Protein AF-A0A3D5UNN9-F1 (afdb_monomer)

Foldseek 3Di:
DDPVVVVCCVVCVVVDDPDDPDPDDDDDPVNVVVVVVVCVVVVVVVVVVVVVVCVCCVPPNVPD

pLDDT: mean 85.56, std 8.96, range [56.03, 95.25]

Radius of gyration: 20.67 Å; Cα contacts (8 Å, |Δi|>4): 16; chains: 1; bounding box: 43×32×44 Å

Secondary structure (DSSP, 8-state):
--HHHHHHHHH-GGGS------------HHHHHHHHHHHHHTT-HHHHHHHHHHHHHHHT-TT-

Mean predicted aligned error: 10.71 Å

Structure (mmCIF, N/CA/C/O backbone):
data_AF-A0A3D5UNN9-F1
#
_entry.id   AF-A0A3D5UNN9-F1
#
loop_
_atom_site.group_PDB
_atom_site.id
_atom_site.type_symbol
_atom_site.label_atom_id
_atom_site.label_alt_id
_atom_site.label_comp_id
_atom_site.label_asym_id
_atom_site.label_entity_id
_atom_site.label_seq_id
_atom_site.pdbx_PDB_ins_code
_atom_site.Cartn_x
_atom_site.Cartn_y
_atom_site.Cartn_z
_atom_site.occupancy
_atom_site.B_iso_or_equiv
_atom_site.auth_seq_id
_atom_site.auth_comp_id
_atom_site.auth_asym_id
_atom_site.auth_atom_id
_atom_site.pdbx_PDB_model_num
ATOM 1 N N . MET A 1 1 ? 23.467 -11.976 -12.121 1.00 56.03 1 MET A N 1
ATOM 2 C CA . MET A 1 1 ? 23.904 -12.438 -13.456 1.00 56.03 1 MET A CA 1
ATOM 3 C C . MET A 1 1 ? 25.393 -12.148 -13.575 1.00 56.03 1 MET A C 1
ATOM 5 O O . MET A 1 1 ? 25.824 -11.104 -13.101 1.00 56.03 1 MET A O 1
ATOM 9 N N . SER A 1 2 ? 26.190 -13.100 -14.060 1.00 69.38 2 SER A N 1
ATOM 10 C CA . SER A 1 2 ? 27.640 -12.931 -14.230 1.00 69.38 2 SER A CA 1
ATOM 11 C C . SER A 1 2 ? 27.922 -12.132 -15.507 1.00 69.38 2 SER A C 1
ATOM 13 O O . SER A 1 2 ? 27.256 -12.338 -16.517 1.00 69.38 2 SER A O 1
ATOM 15 N N . ARG A 1 3 ? 28.961 -11.286 -15.490 1.00 70.62 3 ARG A N 1
ATOM 16 C CA . ARG A 1 3 ? 29.404 -10.457 -16.631 1.00 70.62 3 ARG A CA 1
ATOM 17 C C . ARG A 1 3 ? 29.668 -11.269 -17.909 1.00 70.62 3 ARG A C 1
ATOM 19 O O . ARG A 1 3 ? 29.587 -10.734 -19.009 1.00 70.62 3 ARG A O 1
ATOM 26 N N . GLN A 1 4 ? 29.997 -12.554 -17.763 1.00 74.44 4 GLN A N 1
ATOM 27 C CA . GLN A 1 4 ? 30.188 -13.481 -18.882 1.00 74.44 4 GLN A CA 1
ATOM 28 C C . GLN A 1 4 ? 28.853 -13.915 -19.495 1.00 74.44 4 GLN A C 1
ATOM 30 O O . GLN A 1 4 ? 28.734 -13.971 -20.714 1.00 74.44 4 GLN A O 1
ATOM 35 N N . THR A 1 5 ? 27.838 -14.180 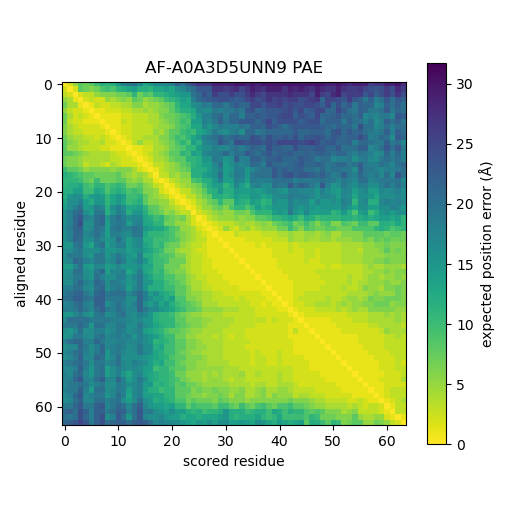-18.672 1.00 77.06 5 THR A N 1
ATOM 36 C CA . THR A 1 5 ? 26.506 -14.608 -19.124 1.00 77.06 5 THR A CA 1
ATOM 37 C C . THR A 1 5 ? 25.838 -13.528 -19.978 1.00 77.06 5 THR A C 1
ATOM 39 O O . THR A 1 5 ? 25.256 -13.843 -21.011 1.00 77.06 5 THR A O 1
ATOM 42 N N . ASP A 1 6 ? 26.007 -12.256 -19.606 1.00 78.31 6 ASP A N 1
ATOM 43 C CA . ASP A 1 6 ? 25.467 -11.116 -20.360 1.00 78.31 6 ASP A CA 1
ATOM 44 C C . ASP A 1 6 ? 26.151 -10.942 -21.730 1.00 78.31 6 ASP A C 1
ATOM 46 O O . ASP A 1 6 ? 25.503 -10.591 -22.717 1.00 78.31 6 ASP A O 1
ATOM 50 N N . PHE A 1 7 ? 27.457 -11.226 -21.816 1.00 82.94 7 PHE A N 1
ATOM 51 C CA . PHE A 1 7 ? 28.207 -11.191 -23.074 1.00 82.94 7 PHE A CA 1
ATOM 52 C C . PHE A 1 7 ? 27.753 -12.299 -24.031 1.00 82.94 7 PHE A C 1
ATOM 54 O O . PHE A 1 7 ? 27.464 -12.021 -25.193 1.00 82.94 7 PHE A O 1
ATOM 61 N N . TYR A 1 8 ? 27.616 -13.534 -23.538 1.00 80.75 8 TYR A N 1
ATOM 62 C CA . TYR A 1 8 ? 27.113 -14.649 -24.345 1.00 80.75 8 TYR A CA 1
ATOM 63 C C . TYR A 1 8 ? 25.659 -14.442 -24.783 1.00 80.75 8 TYR A C 1
ATOM 65 O O . TYR A 1 8 ? 25.345 -14.704 -25.942 1.00 80.75 8 TYR A O 1
ATOM 73 N N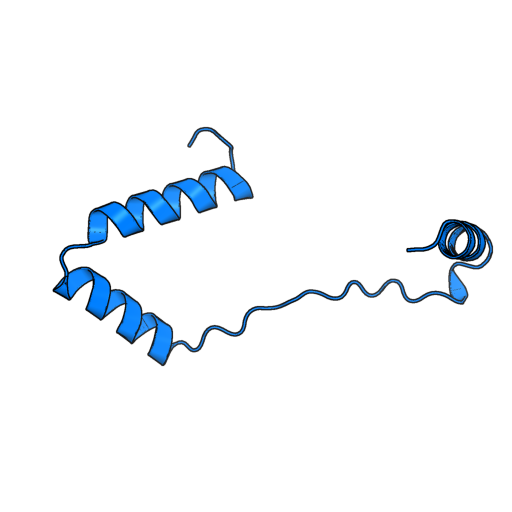 . LYS A 1 9 ? 24.799 -13.879 -23.921 1.00 79.25 9 LYS A N 1
ATOM 74 C CA . LYS A 1 9 ? 23.411 -13.541 -24.278 1.00 79.25 9 LYS A CA 1
ATOM 75 C C . LYS A 1 9 ? 23.322 -12.530 -25.426 1.00 79.25 9 LYS A C 1
ATOM 77 O O . LYS A 1 9 ? 22.395 -12.592 -26.226 1.00 79.25 9 LYS A O 1
ATOM 82 N N . LYS A 1 10 ? 24.295 -11.623 -25.542 1.00 82.44 10 LYS A N 1
ATOM 83 C CA . LYS A 1 10 ? 24.356 -10.632 -26.628 1.00 82.44 10 LYS A CA 1
ATOM 84 C C . LYS A 1 10 ? 24.786 -11.230 -27.973 1.00 82.44 10 LYS A C 1
ATOM 86 O O . LYS A 1 10 ? 24.433 -10.680 -29.011 1.00 82.44 10 LYS A O 1
ATOM 91 N N . ILE A 1 11 ? 25.571 -12.305 -27.949 1.00 87.06 11 ILE A N 1
ATOM 92 C CA . ILE A 1 11 ? 26.153 -12.927 -29.148 1.00 87.06 11 ILE A CA 1
ATOM 93 C C . ILE A 1 11 ? 25.285 -14.084 -29.658 1.00 87.06 11 ILE A C 1
ATOM 95 O O . ILE A 1 11 ? 25.176 -14.256 -30.867 1.00 87.06 11 ILE A O 1
ATOM 99 N N . HIS A 1 12 ? 24.646 -14.829 -28.753 1.00 85.25 12 HIS A N 1
ATOM 100 C CA . HIS A 1 12 ? 23.825 -16.003 -29.065 1.00 85.25 12 HIS A CA 1
ATOM 101 C C . HIS A 1 12 ? 22.450 -15.928 -28.387 1.00 85.25 12 HIS A C 1
ATOM 103 O O . HIS A 1 12 ? 22.147 -16.760 -27.529 1.00 85.25 12 HIS A O 1
ATOM 109 N N . PRO A 1 13 ? 21.619 -14.915 -28.696 1.00 79.19 13 PRO A N 1
ATOM 110 C CA . PRO A 1 13 ? 20.327 -14.716 -28.038 1.00 79.19 13 PRO A CA 1
ATOM 111 C C . PRO A 1 13 ? 19.396 -15.935 -28.142 1.00 79.19 13 PRO A C 1
ATOM 113 O O . PRO A 1 13 ? 18.649 -16.208 -27.209 1.00 79.19 13 PRO A O 1
ATOM 116 N N . GLU A 1 14 ? 19.497 -16.725 -29.213 1.00 83.81 14 GLU A N 1
ATOM 117 C CA . GLU A 1 14 ? 18.725 -17.951 -29.450 1.00 83.81 14 GLU A CA 1
ATOM 118 C C . GLU A 1 14 ? 18.960 -19.062 -28.412 1.00 83.81 14 GLU A C 1
ATOM 120 O O . GLU A 1 14 ? 18.138 -19.968 -28.281 1.00 83.81 14 GLU A O 1
ATOM 125 N N . GLN A 1 15 ? 20.073 -19.006 -27.673 1.00 83.75 15 GLN A N 1
ATOM 126 C CA . GLN A 1 15 ? 20.427 -19.990 -26.646 1.00 83.75 15 GLN A CA 1
ATOM 127 C C . GLN A 1 15 ? 19.938 -19.603 -25.243 1.00 83.75 15 GLN A C 1
ATOM 129 O O . GLN A 1 15 ? 20.078 -20.391 -24.305 1.00 83.75 15 GLN A O 1
ATOM 134 N N . PHE A 1 16 ? 19.375 -18.403 -25.073 1.00 79.56 16 PHE A N 1
ATOM 135 C CA . PHE A 1 16 ? 18.940 -17.893 -23.777 1.00 79.56 16 PHE A CA 1
ATOM 136 C C . PHE A 1 16 ? 17.424 -17.765 -23.723 1.00 79.56 16 PHE A C 1
ATOM 138 O O . PHE A 1 16 ? 16.777 -17.319 -24.662 1.00 79.56 16 PHE A O 1
ATOM 145 N N . SER A 1 17 ? 16.844 -18.131 -22.580 1.00 77.69 17 SER A N 1
ATOM 146 C CA . SER A 1 17 ? 15.42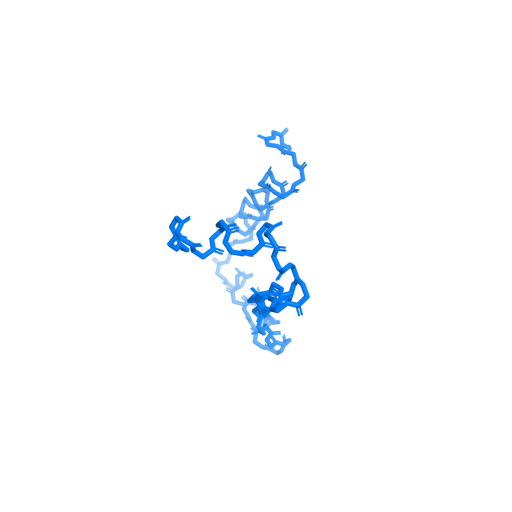9 -17.873 -22.346 1.00 77.69 17 SER A CA 1
ATOM 147 C C . SER A 1 17 ? 15.203 -16.383 -22.088 1.00 77.69 17 SER A C 1
ATOM 149 O O . SER A 1 17 ? 15.870 -15.772 -21.245 1.00 77.69 17 SER A O 1
ATOM 151 N N . ASP A 1 18 ? 14.221 -15.820 -22.784 1.00 77.69 18 ASP A N 1
ATOM 152 C CA . ASP A 1 18 ? 13.709 -14.468 -22.537 1.00 77.69 18 ASP A CA 1
ATOM 153 C C . ASP A 1 18 ? 12.580 -14.444 -21.503 1.00 77.69 18 ASP A C 1
ATOM 155 O O . ASP A 1 18 ? 12.029 -13.389 -21.186 1.00 77.69 18 ASP A O 1
ATOM 159 N N . SER A 1 19 ? 12.241 -15.606 -20.937 1.00 76.62 19 SER A N 1
ATOM 160 C CA . SER A 1 19 ? 11.249 -15.678 -19.874 1.00 76.62 19 SER A CA 1
ATOM 161 C C . SER A 1 19 ? 11.763 -14.967 -18.620 1.00 76.62 19 SER A C 1
ATOM 163 O O . SER A 1 19 ? 12.850 -15.232 -18.106 1.00 76.62 19 SER A O 1
ATOM 165 N N . THR A 1 20 ? 10.966 -14.023 -18.125 1.00 74.62 20 THR A N 1
ATOM 166 C CA . THR A 1 20 ? 11.215 -13.361 -16.844 1.00 74.62 20 THR A CA 1
ATOM 167 C C . THR A 1 20 ? 10.426 -14.109 -15.781 1.00 74.62 20 THR A C 1
ATOM 169 O O . THR A 1 20 ? 9.223 -14.313 -15.935 1.00 74.62 20 THR A O 1
ATOM 172 N N . MET A 1 21 ? 11.081 -14.539 -14.699 1.00 74.25 21 MET A N 1
ATOM 173 C CA . MET A 1 21 ? 10.365 -15.124 -13.565 1.00 74.25 21 MET A CA 1
ATOM 174 C C . MET A 1 21 ? 9.539 -14.039 -12.876 1.00 74.25 21 MET A C 1
ATOM 176 O O . MET A 1 21 ? 10.064 -13.250 -12.090 1.00 74.25 21 MET A O 1
ATOM 180 N N . VAL A 1 22 ? 8.242 -14.008 -13.168 1.00 76.44 22 VAL A N 1
ATOM 181 C CA . VAL A 1 22 ? 7.285 -13.154 -12.468 1.00 76.44 22 VAL A CA 1
ATOM 182 C C . VAL A 1 22 ? 6.863 -13.880 -11.198 1.00 76.44 22 VAL A C 1
ATOM 184 O O . VAL A 1 22 ? 6.216 -14.925 -11.248 1.00 76.44 22 VAL A O 1
ATOM 187 N N . ARG A 1 23 ? 7.245 -13.341 -10.039 1.00 70.75 23 ARG A N 1
ATOM 188 C CA . ARG A 1 23 ? 6.705 -13.805 -8.759 1.00 70.75 23 ARG A CA 1
ATOM 189 C C . ARG A 1 23 ? 5.281 -13.284 -8.628 1.00 70.75 23 ARG A C 1
ATOM 191 O O . ARG A 1 23 ? 5.074 -12.147 -8.222 1.00 70.75 23 ARG A O 1
ATOM 198 N N . VAL A 1 24 ? 4.314 -14.117 -8.991 1.00 77.00 24 VAL A N 1
ATOM 199 C CA . VAL A 1 24 ? 2.900 -13.832 -8.748 1.00 77.00 24 VAL A CA 1
ATOM 200 C C . VAL A 1 24 ? 2.593 -14.254 -7.314 1.00 77.00 24 VAL A C 1
ATOM 202 O O . VAL A 1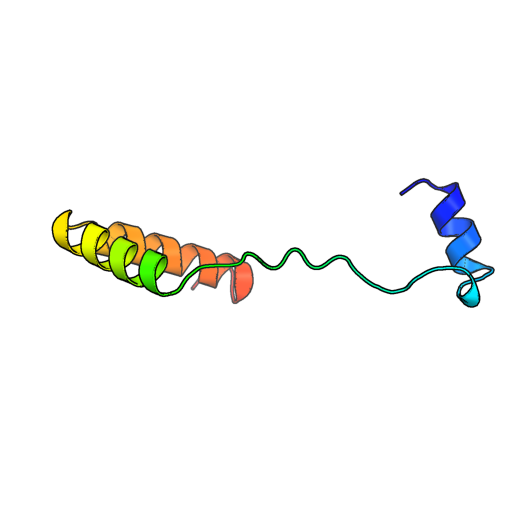 24 ? 2.678 -15.435 -6.982 1.00 77.00 24 VAL A O 1
ATOM 205 N N . GLY A 1 25 ? 2.290 -13.292 -6.445 1.00 72.44 25 GLY A N 1
ATOM 206 C CA . GLY A 1 25 ? 1.743 -13.601 -5.128 1.00 72.44 25 GLY A CA 1
ATOM 207 C C . GLY A 1 25 ? 0.344 -14.186 -5.299 1.00 72.44 25 GLY A C 1
ATOM 208 O O . GLY A 1 25 ? -0.525 -13.528 -5.863 1.00 72.44 25 GLY A O 1
ATOM 209 N N . SER A 1 26 ? 0.119 -15.420 -4.849 1.00 76.69 26 SER A N 1
ATOM 210 C CA . SER A 1 26 ? -1.233 -15.970 -4.764 1.00 76.69 26 SER A CA 1
ATOM 211 C C . SER A 1 26 ? -1.884 -15.444 -3.489 1.00 76.69 26 SER A C 1
ATOM 213 O O . SER A 1 26 ? -1.474 -15.825 -2.391 1.00 76.69 26 SER A O 1
ATOM 215 N N . LEU A 1 27 ? -2.872 -14.565 -3.631 1.00 81.12 27 LEU A N 1
ATOM 216 C CA . LEU A 1 27 ? -3.714 -14.135 -2.524 1.00 81.12 27 LEU A CA 1
ATOM 217 C C . LEU A 1 27 ? -5.057 -14.843 -2.650 1.00 81.12 27 LEU A C 1
ATOM 219 O O . LEU A 1 27 ? -5.787 -14.628 -3.615 1.00 81.12 27 LEU A O 1
ATOM 223 N N . ASP A 1 28 ? -5.343 -15.719 -1.694 1.00 89.94 28 ASP A N 1
ATOM 224 C CA . ASP A 1 28 ? -6.633 -16.387 -1.624 1.00 89.94 28 ASP A CA 1
ATOM 225 C C . ASP A 1 28 ? -7.738 -15.381 -1.264 1.00 89.94 28 ASP A C 1
ATOM 227 O O . ASP A 1 28 ? -7.544 -14.510 -0.409 1.00 89.94 28 ASP A O 1
ATOM 231 N N . LYS A 1 29 ? -8.885 -15.483 -1.944 1.00 90.75 29 LYS A N 1
ATOM 232 C CA . LYS A 1 29 ? -9.979 -14.518 -1.796 1.00 90.75 29 LYS A CA 1
ATOM 233 C C . LYS A 1 29 ? -10.592 -14.580 -0.398 1.00 90.75 29 LYS A C 1
ATOM 235 O O . LYS A 1 29 ? -10.838 -13.530 0.187 1.00 90.75 29 LYS A O 1
ATOM 240 N N . ASP A 1 30 ? -10.783 -15.779 0.146 1.00 93.69 30 ASP A N 1
ATOM 241 C CA . ASP A 1 30 ? -11.413 -15.956 1.456 1.00 93.69 30 ASP A CA 1
ATOM 242 C C . ASP A 1 30 ? -10.513 -15.396 2.563 1.00 93.69 30 ASP A C 1
ATOM 244 O O . ASP A 1 30 ? -10.977 -14.709 3.476 1.00 93.69 30 ASP A O 1
ATOM 248 N N . PHE A 1 31 ? -9.199 -15.610 2.441 1.00 91.81 31 PHE A N 1
ATOM 249 C CA . PHE A 1 31 ? -8.226 -14.987 3.335 1.00 91.81 31 PHE A CA 1
ATOM 250 C C . PHE A 1 31 ? -8.251 -13.454 3.255 1.00 91.81 31 PHE A C 1
ATOM 252 O O . PHE A 1 31 ? -8.174 -12.780 4.285 1.00 91.81 31 PHE A O 1
ATOM 259 N N . PHE A 1 32 ? -8.350 -12.894 2.047 1.00 91.38 32 PHE A N 1
ATOM 260 C CA . PHE A 1 32 ? -8.405 -11.447 1.864 1.00 91.38 32 PHE A CA 1
ATOM 261 C C . PHE A 1 32 ? -9.672 -10.838 2.472 1.00 91.38 32 PHE A C 1
ATOM 263 O O . PHE A 1 32 ? -9.576 -9.859 3.213 1.00 91.38 32 PHE A O 1
ATOM 270 N N . ASP A 1 33 ? -10.830 -11.453 2.233 1.00 93.62 33 ASP A N 1
ATOM 271 C CA . ASP A 1 33 ? -12.111 -11.007 2.786 1.00 93.62 33 ASP A CA 1
ATOM 272 C C . ASP A 1 33 ? -12.076 -11.030 4.330 1.00 93.62 33 ASP A C 1
ATOM 274 O O . ASP A 1 33 ? -12.418 -10.035 4.977 1.00 93.62 33 ASP A O 1
ATOM 278 N N . PHE A 1 34 ? -11.543 -12.102 4.932 1.00 94.31 34 PHE A N 1
ATOM 279 C CA . PHE A 1 34 ? -11.332 -12.184 6.384 1.00 94.31 34 PHE A CA 1
ATOM 280 C C . PHE A 1 34 ? -10.390 -11.091 6.912 1.00 94.31 34 PHE A C 1
ATOM 282 O O . PHE A 1 34 ? -10.630 -10.490 7.965 1.00 94.31 34 PHE A O 1
ATOM 289 N N . TYR A 1 35 ? -9.295 -10.820 6.198 1.00 91.75 35 TYR A N 1
ATOM 290 C CA . TYR A 1 35 ? -8.344 -9.790 6.601 1.00 91.75 35 TYR A CA 1
ATOM 291 C C . TYR A 1 35 ? -8.999 -8.404 6.637 1.00 91.75 35 TYR A C 1
ATOM 293 O O . TYR A 1 35 ? -8.820 -7.686 7.628 1.00 91.75 35 TYR A O 1
ATOM 301 N N . LEU A 1 36 ? -9.794 -8.062 5.617 1.00 93.12 36 LEU A N 1
ATOM 302 C CA . LEU A 1 36 ? -10.540 -6.803 5.559 1.00 93.12 36 LEU A CA 1
ATOM 303 C C . LEU A 1 36 ? -11.519 -6.663 6.732 1.00 93.12 36 LEU A C 1
ATOM 305 O O . LEU A 1 36 ? -11.533 -5.628 7.396 1.00 93.12 36 LEU A O 1
ATOM 309 N N . GLU A 1 37 ? -12.265 -7.718 7.060 1.00 94.62 37 GLU A N 1
ATOM 310 C CA . GLU A 1 37 ? -13.179 -7.710 8.210 1.00 94.62 37 GLU A CA 1
ATOM 311 C C . GLU A 1 37 ? -12.431 -7.496 9.541 1.00 94.62 37 GLU A C 1
ATOM 313 O O . GLU A 1 37 ? -12.890 -6.770 10.434 1.00 94.62 37 GLU A O 1
ATOM 318 N N . SER A 1 38 ? -11.223 -8.060 9.659 1.00 94.56 38 SER A N 1
ATOM 319 C CA . SER A 1 38 ? -10.364 -7.861 10.828 1.00 94.56 38 SER A CA 1
ATOM 320 C C . SER A 1 38 ? -9.888 -6.410 10.983 1.00 94.56 38 SER A C 1
ATOM 322 O O . SER A 1 38 ? -9.713 -5.947 12.113 1.00 94.56 38 SER A O 1
ATOM 324 N N . LEU A 1 39 ? -9.687 -5.688 9.873 1.00 93.88 39 LEU A N 1
ATOM 325 C CA . LEU A 1 39 ? -9.289 -4.279 9.884 1.00 93.88 39 LEU A CA 1
ATOM 326 C C . LEU A 1 39 ? -10.428 -3.397 10.392 1.00 93.8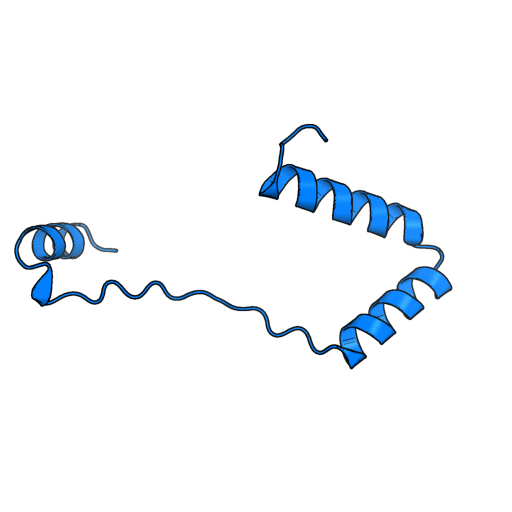8 39 LEU A C 1
ATOM 328 O O . LEU A 1 39 ? -10.198 -2.576 11.282 1.00 93.88 39 LEU A O 1
ATOM 332 N N . THR A 1 40 ? -11.647 -3.614 9.893 1.00 92.12 40 THR A N 1
ATOM 333 C CA . THR A 1 40 ? -12.853 -2.913 10.360 1.00 92.12 40 THR A CA 1
ATOM 334 C C . THR A 1 40 ? -13.104 -3.182 11.840 1.00 92.12 40 THR A C 1
ATOM 336 O O . THR A 1 40 ? -13.248 -2.249 12.626 1.00 92.12 40 THR A O 1
ATOM 339 N N . SER A 1 41 ? -13.039 -4.448 12.263 1.00 93.06 41 SER A N 1
ATOM 340 C CA . SER A 1 41 ? -13.240 -4.838 13.668 1.00 93.06 41 SER A CA 1
ATOM 341 C C . SER A 1 41 ? -12.245 -4.179 14.632 1.00 93.06 41 SER A C 1
ATOM 343 O O . SER A 1 41 ? -12.552 -3.972 15.805 1.00 93.06 41 SER A O 1
ATOM 345 N N . LYS A 1 42 ? -11.041 -3.848 14.150 1.00 94.56 42 LYS A N 1
ATOM 346 C CA . LYS A 1 42 ? -9.984 -3.185 14.927 1.00 94.56 42 LYS A CA 1
ATOM 347 C C . LYS A 1 42 ? -9.943 -1.664 14.726 1.00 94.56 42 LYS A C 1
ATOM 349 O O . LYS A 1 42 ? -9.081 -1.017 15.315 1.00 94.56 42 LYS A O 1
ATOM 354 N N . GLY A 1 43 ? -10.827 -1.095 13.902 1.00 93.75 43 GLY A N 1
ATOM 355 C CA . GLY A 1 43 ? -10.840 0.335 13.576 1.00 93.75 43 GLY A CA 1
ATOM 356 C C . GLY A 1 43 ? -9.590 0.818 12.826 1.00 93.75 43 GLY A C 1
ATOM 357 O O . GLY A 1 43 ? -9.180 1.965 12.987 1.00 93.75 43 GLY A O 1
ATOM 358 N N . LEU A 1 44 ? -8.953 -0.048 12.030 1.00 95.25 44 LEU A N 1
ATOM 359 C CA . LEU A 1 44 ? -7.685 0.225 11.328 1.00 95.25 44 LEU A CA 1
ATOM 360 C C . LEU A 1 44 ? -7.868 0.776 9.905 1.00 95.25 44 LEU A C 1
ATOM 362 O O . LEU A 1 44 ? -6.927 0.806 9.115 1.00 95.25 44 LEU A O 1
ATOM 366 N N . GLU A 1 45 ? -9.069 1.237 9.574 1.00 93.31 45 GLU A N 1
ATOM 367 C CA . GLU A 1 45 ? -9.453 1.698 8.235 1.00 93.31 45 GLU A CA 1
ATOM 368 C C . GLU A 1 45 ? -8.549 2.829 7.725 1.00 93.31 45 GLU A C 1
ATOM 370 O O . GLU A 1 45 ? -8.139 2.821 6.567 1.00 93.31 45 GLU A O 1
ATOM 375 N N . LYS A 1 46 ? -8.159 3.764 8.603 1.00 93.69 46 LYS A N 1
ATOM 376 C CA . LYS A 1 46 ? -7.264 4.879 8.246 1.00 93.69 46 LYS A CA 1
ATOM 377 C C . LYS A 1 46 ? -5.840 4.433 7.920 1.00 93.69 46 LYS A C 1
ATOM 379 O O . LYS A 1 46 ? -5.220 4.977 7.011 1.00 93.69 46 LYS A O 1
ATOM 384 N N . GLU A 1 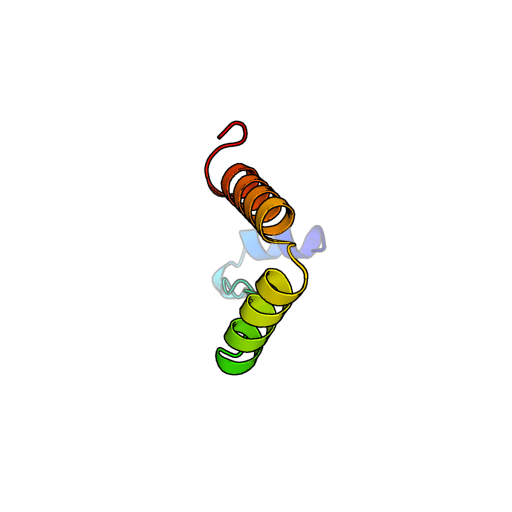47 ? -5.312 3.459 8.659 1.00 93.19 47 GLU A N 1
ATOM 385 C CA . GLU A 1 47 ? -3.978 2.913 8.385 1.00 93.19 47 GLU A CA 1
ATOM 386 C C . GLU A 1 47 ? -3.983 2.118 7.077 1.00 93.19 47 GLU A C 1
ATOM 388 O O . GLU A 1 47 ? -3.043 2.213 6.289 1.00 93.19 47 GLU A O 1
ATOM 393 N N . PHE A 1 48 ? -5.077 1.401 6.804 1.00 93.94 48 PHE A N 1
ATOM 394 C CA . PHE A 1 48 ? -5.275 0.722 5.530 1.00 93.94 48 PHE A CA 1
ATOM 395 C C . PHE A 1 48 ? -5.377 1.708 4.355 1.00 93.94 48 PHE A C 1
ATOM 397 O O . PHE A 1 48 ? -4.686 1.529 3.355 1.00 93.94 48 PHE A O 1
ATOM 404 N N . GLU A 1 49 ? -6.151 2.791 4.486 1.00 94.00 49 GLU A N 1
ATOM 405 C CA . GLU A 1 49 ? -6.225 3.855 3.471 1.00 94.00 49 GLU A CA 1
ATOM 406 C C . GLU A 1 49 ? -4.836 4.436 3.171 1.00 94.00 49 GLU A C 1
ATOM 408 O O . GLU A 1 49 ? -4.437 4.572 2.012 1.00 94.00 49 GLU A O 1
ATOM 413 N N . LYS A 1 50 ? -4.067 4.736 4.223 1.00 95.06 50 LYS A N 1
ATOM 414 C CA . LYS A 1 50 ? -2.709 5.268 4.101 1.00 95.06 50 LYS A CA 1
ATOM 415 C C . LYS A 1 50 ? -1.770 4.283 3.400 1.00 95.06 50 LYS A C 1
ATOM 417 O O . LYS A 1 50 ? -0.991 4.689 2.542 1.00 95.06 50 LYS A O 1
ATOM 422 N N . PHE A 1 51 ? -1.869 2.995 3.725 1.00 93.12 51 PHE A N 1
ATOM 423 C CA . PHE A 1 51 ? -1.132 1.937 3.036 1.00 93.12 51 PHE A CA 1
ATOM 424 C C . PHE A 1 51 ? -1.478 1.876 1.542 1.00 93.12 51 PHE A C 1
ATOM 426 O O . PHE A 1 51 ? -0.574 1.851 0.706 1.00 93.12 51 PHE A O 1
ATOM 433 N N . CYS A 1 52 ? -2.766 1.928 1.189 1.00 93.00 52 CYS A N 1
ATOM 434 C CA . CYS A 1 52 ? -3.200 1.964 -0.207 1.00 93.00 52 CYS A CA 1
ATOM 435 C C . CYS A 1 52 ? -2.670 3.199 -0.949 1.00 93.00 52 CYS A C 1
ATOM 437 O O . CYS A 1 52 ? -2.261 3.074 -2.104 1.00 93.00 52 CYS A O 1
ATOM 439 N N . ARG A 1 53 ? -2.618 4.368 -0.292 1.00 94.19 53 ARG A N 1
ATOM 440 C CA . ARG A 1 53 ? -2.022 5.580 -0.875 1.00 94.19 53 ARG A CA 1
ATOM 441 C C . ARG A 1 53 ? -0.544 5.377 -1.200 1.00 94.19 53 ARG A C 1
ATOM 443 O O . ARG A 1 53 ? -0.148 5.668 -2.319 1.00 94.19 53 ARG A O 1
ATOM 450 N N . TYR A 1 54 ? 0.241 4.795 -0.293 1.00 93.62 54 TYR A N 1
ATOM 451 C CA . TYR A 1 54 ? 1.659 4.521 -0.558 1.00 93.62 54 TYR A CA 1
ATOM 452 C C . TYR A 1 54 ? 1.889 3.540 -1.711 1.00 93.62 54 TYR A C 1
ATOM 454 O O . TYR A 1 54 ? 2.828 3.718 -2.484 1.00 93.62 54 TYR A O 1
ATOM 462 N N . ILE A 1 55 ? 1.030 2.525 -1.861 1.00 92.56 55 ILE A N 1
ATOM 463 C CA . ILE A 1 55 ? 1.089 1.637 -3.032 1.00 92.56 55 ILE A CA 1
ATOM 464 C C . ILE A 1 55 ? 0.815 2.432 -4.308 1.00 92.56 55 ILE A C 1
ATOM 466 O O . ILE A 1 55 ? 1.567 2.323 -5.272 1.00 92.56 55 ILE A O 1
ATOM 470 N N . ALA A 1 56 ? -0.244 3.244 -4.318 1.00 93.06 56 ALA A N 1
ATOM 471 C CA . ALA A 1 56 ? -0.576 4.063 -5.477 1.00 93.06 56 ALA A CA 1
ATOM 472 C C . ALA A 1 56 ? 0.537 5.074 -5.796 1.00 93.06 56 ALA A C 1
ATOM 474 O O . ALA A 1 56 ? 0.824 5.326 -6.965 1.00 93.06 56 ALA A O 1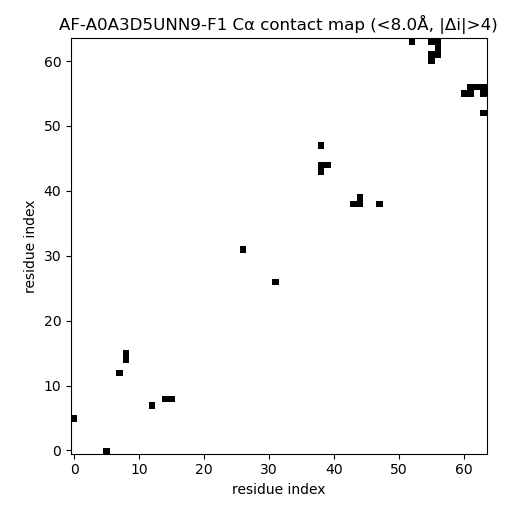
ATOM 475 N N . GLU A 1 57 ? 1.211 5.605 -4.778 1.00 94.69 57 GLU A N 1
ATOM 476 C CA . GLU A 1 57 ? 2.349 6.493 -4.970 1.00 94.69 57 GLU A CA 1
ATOM 477 C C . GLU A 1 57 ? 3.534 5.790 -5.646 1.00 94.69 57 GLU A C 1
ATOM 479 O O . GLU A 1 57 ? 4.153 6.346 -6.554 1.00 94.69 57 GLU A O 1
ATOM 484 N N . ALA A 1 58 ? 3.830 4.555 -5.236 1.00 91.00 58 ALA A N 1
ATOM 485 C CA . ALA A 1 58 ? 4.929 3.767 -5.788 1.00 91.00 58 ALA A CA 1
ATOM 486 C C . ALA A 1 58 ? 4.650 3.251 -7.212 1.00 91.00 58 ALA A C 1
ATOM 488 O O . ALA A 1 58 ? 5.552 3.254 -8.049 1.00 91.00 58 ALA A O 1
ATOM 489 N N . GLU A 1 59 ? 3.418 2.812 -7.482 1.00 90.94 59 GLU A N 1
ATOM 490 C CA . GLU A 1 59 ? 3.050 2.167 -8.750 1.00 90.94 59 GLU A CA 1
ATOM 491 C C . GLU A 1 59 ? 2.543 3.157 -9.810 1.00 90.94 59 GLU A C 1
ATOM 493 O O . GLU A 1 59 ? 2.711 2.917 -11.005 1.00 90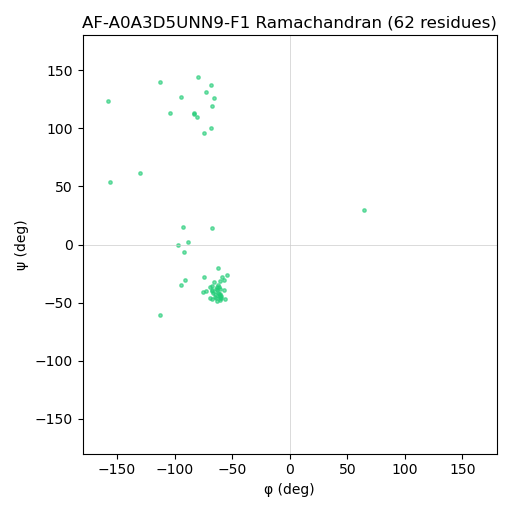.94 59 GLU A O 1
ATOM 498 N N . ILE A 1 60 ? 1.908 4.262 -9.395 1.00 91.56 60 ILE A N 1
ATOM 499 C CA . ILE A 1 60 ? 1.234 5.202 -10.306 1.00 91.56 60 ILE A CA 1
ATOM 500 C C . ILE A 1 60 ? 1.947 6.557 -10.339 1.00 91.56 60 ILE A C 1
ATOM 502 O O . ILE A 1 60 ? 2.368 6.994 -11.411 1.00 91.56 60 ILE A O 1
ATOM 506 N N . CYS A 1 61 ? 2.051 7.259 -9.203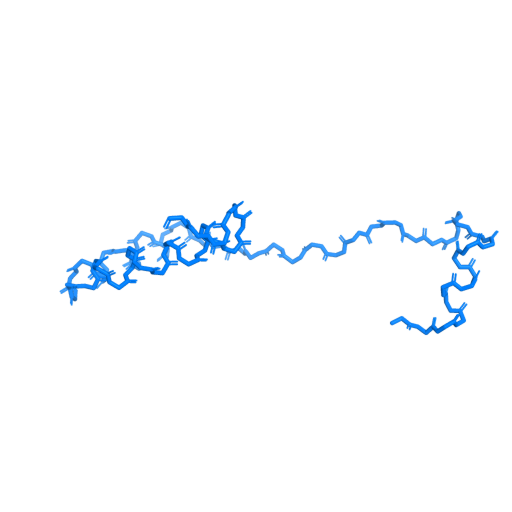 1.00 88.69 61 CYS A N 1
ATOM 507 C CA . CYS A 1 61 ? 2.626 8.609 -9.160 1.00 88.69 61 CYS A CA 1
ATOM 508 C C . CYS A 1 61 ? 3.127 8.989 -7.756 1.00 88.69 61 CYS A C 1
ATOM 510 O O . CYS A 1 61 ? 2.305 9.057 -6.849 1.00 88.69 61 CYS A O 1
ATOM 512 N N . PRO A 1 62 ? 4.407 9.366 -7.575 1.00 80.12 62 PRO A N 1
ATOM 513 C CA . PRO A 1 62 ? 5.058 9.524 -6.264 1.00 80.12 62 PRO A CA 1
ATOM 514 C C . PRO A 1 62 ? 4.553 10.680 -5.371 1.00 80.12 62 PRO A C 1
ATOM 516 O O . PRO A 1 62 ? 5.244 11.055 -4.429 1.00 80.12 62 PRO A O 1
ATOM 519 N N . ASN A 1 63 ? 3.401 11.292 -5.664 1.00 78.44 63 ASN A N 1
ATOM 520 C CA . ASN A 1 63 ? 2.858 12.422 -4.904 1.00 78.44 63 ASN A CA 1
ATOM 521 C C . ASN A 1 63 ? 1.324 12.537 -5.073 1.00 78.44 63 ASN A C 1
ATOM 523 O O . ASN A 1 63 ? 0.823 13.562 -5.543 1.00 78.44 63 ASN A O 1
ATOM 527 N N . LEU A 1 64 ? 0.608 11.440 -4.801 1.00 70.31 64 LEU A N 1
ATOM 528 C CA . LEU A 1 64 ? -0.835 11.296 -5.037 1.00 70.31 64 LEU A CA 1
ATOM 529 C C . LEU A 1 64 ? -1.707 12.007 -3.986 1.00 70.31 64 LEU A C 1
ATOM 531 O O . LEU A 1 64 ? -1.394 11.925 -2.777 1.00 70.31 64 LEU A O 1
#

Sequence (64 aa):
MSRQTDFYKKIHPEQFSDSTMVRVGSLDKDFFDFYLESLTSKGLEKEFEKFCRYIAEAEICPNL

Solvent-accessible surface area (backbone atoms only — not comparable to full-atom values): 4131 Å² total; per-residue (Å²): 135,55,80,65,56,59,53,48,44,73,76,44,51,92,81,50,83,86,77,72,91,75,85,75,81,87,76,58,66,69,62,49,56,53,50,54,53,54,32,58,78,67,69,38,57,67,63,51,52,53,51,53,49,53,52,45,19,75,77,74,40,86,82,118